Protein AF-A0A6I9Y3E6-F1 (afdb_monomer)

Sequence (117 aa):
MELLQGTRLKKAVPPSQAINLSKVGEYWWSAVLEGEEQIDIDKINKERSMATVDEEEHAVLDRLSFDYHQKLQGKPQSHEMKVHEMLKKGWDAEGSPFRGQKFDPSMFNISPGNMHF

Secondary structure (DSSP, 8-state):
----------PPPPPPP------SSS---S-SSTTSPP--TTTS-----GGG--HHHHHHHHHHHHHHHHHHTTPPPHHHHHHHHHHHHHHHSTT-TTTTSPP-GGG----TTS---

pLDDT: mean 81.83, std 13.94, range [37.69, 94.75]

Organism: NCBI:txid35019

Radius of gyration: 27.86 Å; Cα contacts (8 Å, |Δi|>4): 37; chains: 1; bounding box: 54×70×65 Å

Solvent-accessible surface area (backbone atoms only — not comparable to full-atom values): 8159 Å² total; per-residue (Å²): 133,90,82,88,80,79,80,80,80,76,80,83,79,78,88,83,86,86,85,89,84,82,76,95,64,98,71,87,69,56,42,97,58,90,90,59,77,63,65,57,73,87,75,54,82,85,80,74,62,78,89,76,58,51,81,74,54,46,60,54,51,53,49,52,53,49,31,52,55,24,52,77,70,75,42,77,33,69,66,49,50,52,52,46,52,52,52,48,54,55,37,64,32,91,91,35,96,49,46,91,57,85,85,61,67,87,83,58,88,80,64,90,86,80,71,87,131

InterPro domains:
  IPR008978 HSP20-like chaperone [G3DSA:2.60.40.790] (11-65)
  IPR008978 HSP20-like chaperone [SSF49764] (19-98)
  IPR037898 NudC family [PTHR12356] (19-90)

Foldseek 3Di:
DDDPPDDPDDPDDDDDDDDDDDDPDDDDDLDPDPPDHGDDPVPDDPDDDPVPQDPVNVVVVVQVVQQVVCVVVVHDGPVLVVVLVVVVCLQCDPPHPNNPPDDDSVVDDDDPPPDDD

Structure (mmCIF, N/CA/C/O backbone):
data_AF-A0A6I9Y3E6-F1
#
_entry.id   AF-A0A6I9Y3E6-F1
#
loop_
_atom_site.group_PDB
_atom_site.id
_atom_site.type_symbol
_atom_site.label_atom_id
_atom_site.label_alt_id
_atom_site.label_comp_id
_atom_site.label_asym_id
_atom_site.label_entity_id
_atom_site.label_seq_id
_atom_site.pdbx_PDB_ins_code
_atom_site.Cartn_x
_atom_site.Cartn_y
_atom_site.Cartn_z
_atom_site.occupancy
_atom_site.B_iso_or_equiv
_atom_site.auth_seq_id
_atom_site.auth_comp_id
_atom_site.auth_asym_id
_atom_site.auth_atom_id
_atom_site.pdbx_PDB_model_num
ATOM 1 N N . MET A 1 1 ? -16.623 50.880 32.080 1.00 37.69 1 MET A N 1
ATOM 2 C CA . MET A 1 1 ? -15.437 50.338 31.394 1.00 37.69 1 MET A CA 1
ATOM 3 C C . MET A 1 1 ? -15.322 48.876 31.774 1.00 37.69 1 MET A C 1
ATOM 5 O O . MET A 1 1 ? -15.335 48.573 32.959 1.00 37.69 1 MET A O 1
ATOM 9 N N . GLU A 1 2 ? -15.380 48.017 30.759 1.00 46.66 2 GLU A N 1
ATOM 10 C CA . GLU A 1 2 ? -15.340 46.552 30.814 1.00 46.66 2 GLU A CA 1
ATOM 11 C C . GLU A 1 2 ? -14.141 45.990 31.582 1.00 46.66 2 GLU A C 1
ATOM 13 O O . GLU A 1 2 ? -13.071 46.592 31.573 1.00 46.66 2 GLU A O 1
ATOM 18 N N . LEU A 1 3 ? -14.315 44.792 32.157 1.00 42.88 3 LEU A N 1
ATOM 19 C CA . LEU A 1 3 ? -13.554 43.588 31.778 1.00 42.88 3 LEU A CA 1
ATOM 20 C C . LEU A 1 3 ? -14.046 42.376 32.595 1.00 42.88 3 LEU A C 1
ATOM 22 O O . LEU A 1 3 ? -13.524 42.060 33.661 1.00 42.88 3 LEU A O 1
ATOM 26 N N . LEU A 1 4 ? -15.056 41.673 32.071 1.00 48.22 4 LEU A N 1
ATOM 27 C CA . LEU A 1 4 ? -15.368 40.297 32.473 1.00 48.22 4 LEU A CA 1
ATOM 28 C C . LEU A 1 4 ? -14.468 39.356 31.661 1.00 48.22 4 LEU A C 1
ATOM 30 O O . LEU A 1 4 ? -14.785 38.989 30.532 1.00 48.22 4 LEU A O 1
ATOM 34 N N . GLN A 1 5 ? -13.317 38.988 32.219 1.00 46.09 5 GLN A N 1
ATOM 35 C CA . GLN A 1 5 ? -12.453 37.952 31.650 1.00 46.09 5 GLN A CA 1
ATOM 36 C C . GLN A 1 5 ? -13.072 36.576 31.941 1.00 46.09 5 GLN A C 1
ATOM 38 O O . GLN A 1 5 ? -12.997 36.059 33.055 1.00 46.09 5 GLN A O 1
ATOM 43 N N . GLY A 1 6 ? -13.727 36.000 30.930 1.00 50.19 6 GLY A N 1
ATOM 44 C CA . GLY A 1 6 ? -14.338 34.675 30.986 1.00 50.19 6 GLY A CA 1
ATOM 45 C C . GLY A 1 6 ? -13.295 33.568 31.141 1.00 50.19 6 GLY A C 1
ATOM 46 O O . GLY A 1 6 ? -12.490 33.310 30.246 1.00 50.19 6 GLY A O 1
ATOM 47 N N . THR A 1 7 ? -13.328 32.873 32.274 1.00 51.50 7 THR A N 1
ATOM 48 C CA . THR A 1 7 ? -12.495 31.696 32.530 1.00 51.50 7 THR A CA 1
ATOM 49 C C . THR A 1 7 ? -13.080 30.498 31.778 1.00 51.50 7 THR A C 1
ATOM 51 O O . THR A 1 7 ? -14.121 29.954 32.144 1.00 51.50 7 THR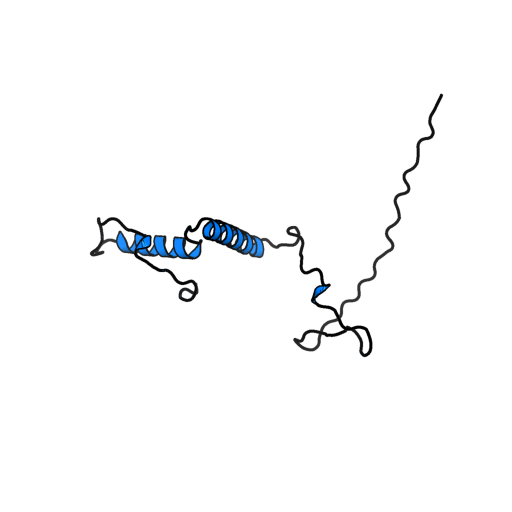 A O 1
ATOM 54 N N . ARG A 1 8 ? -12.430 30.078 30.688 1.00 55.88 8 ARG A N 1
ATOM 55 C CA . ARG A 1 8 ? -12.800 28.866 29.943 1.00 55.88 8 ARG A CA 1
ATOM 56 C C . ARG A 1 8 ? -12.525 27.637 30.818 1.00 55.88 8 ARG A C 1
ATOM 58 O O . ARG A 1 8 ? -11.374 27.239 30.982 1.00 55.88 8 ARG A O 1
ATOM 65 N N . LEU A 1 9 ? -13.578 27.037 31.372 1.00 58.53 9 LEU A N 1
ATOM 66 C CA . LEU A 1 9 ? -13.518 25.761 32.090 1.00 58.53 9 LEU A CA 1
ATOM 67 C C . LEU A 1 9 ? -12.935 24.677 31.166 1.00 58.53 9 LEU A C 1
ATOM 69 O O . LEU A 1 9 ? -13.556 24.295 30.172 1.00 58.53 9 LEU A O 1
ATOM 73 N N . LYS A 1 10 ? -11.736 24.172 31.481 1.00 61.53 10 LYS A N 1
ATOM 74 C CA . LYS A 1 10 ? -11.213 22.943 30.872 1.00 61.53 10 LYS A CA 1
ATOM 75 C C . LYS A 1 10 ? -11.999 21.782 31.482 1.00 61.53 10 LYS A C 1
ATOM 77 O O . LYS A 1 10 ? -11.850 21.512 32.669 1.00 61.53 10 LYS A O 1
ATOM 82 N N . LYS A 1 11 ? -12.877 21.135 30.707 1.00 64.75 11 LYS A N 1
ATOM 83 C CA . LYS A 1 11 ? -13.563 19.912 31.154 1.00 64.75 11 LYS A CA 1
ATOM 84 C C . LYS A 1 11 ? -12.495 18.877 31.520 1.00 64.75 11 LYS A C 1
ATOM 86 O O . LYS A 1 11 ? -11.675 18.530 30.674 1.00 64.75 11 LYS A O 1
ATOM 91 N N . ALA A 1 12 ? -12.483 18.432 32.774 1.00 68.69 12 ALA A N 1
ATOM 92 C CA . ALA A 1 12 ? -11.630 17.335 33.208 1.00 68.69 12 ALA A CA 1
ATOM 93 C C . ALA A 1 12 ? -12.056 16.060 32.466 1.00 68.69 12 ALA A C 1
ATOM 95 O O . ALA A 1 12 ? -13.239 15.720 32.453 1.00 68.69 12 ALA A O 1
ATOM 96 N N . VAL A 1 13 ? -11.106 15.387 31.818 1.00 70.62 13 VAL A N 1
ATOM 97 C CA . VAL A 1 13 ? -11.337 14.068 31.221 1.00 70.62 13 VAL A CA 1
ATOM 98 C C . VAL A 1 13 ? -11.233 13.047 32.358 1.00 70.62 13 VAL A C 1
ATOM 100 O O . VAL A 1 13 ? -10.212 13.045 33.050 1.00 70.62 13 VAL A O 1
ATOM 103 N N . PRO A 1 14 ? -12.270 12.232 32.621 1.00 80.38 14 PRO A N 1
ATOM 104 C CA . PRO A 1 14 ? -12.207 11.224 33.672 1.00 80.38 14 PRO A CA 1
ATOM 105 C C . PRO A 1 14 ? -11.134 10.170 33.349 1.00 80.38 14 PRO A C 1
ATOM 107 O O . PRO A 1 14 ? -10.864 9.917 32.173 1.00 80.38 14 PRO A O 1
ATOM 110 N N . PRO A 1 15 ? -10.521 9.543 34.368 1.00 79.50 15 PRO A N 1
ATOM 111 C CA . PRO A 1 15 ? -9.560 8.468 34.153 1.00 79.50 15 PRO A CA 1
ATOM 112 C C . PRO A 1 15 ? -10.242 7.294 33.437 1.00 79.50 15 PRO A C 1
ATOM 114 O O . PRO A 1 15 ? -11.260 6.785 33.904 1.00 79.50 15 PRO A O 1
ATOM 117 N N . SER A 1 16 ? -9.690 6.866 32.302 1.00 80.25 16 SER A N 1
ATOM 118 C CA . SER A 1 16 ? -10.135 5.664 31.600 1.00 80.25 16 SER A CA 1
ATOM 119 C C . SER A 1 16 ? -9.464 4.429 32.204 1.00 80.25 16 SER A C 1
ATOM 121 O O . SER A 1 16 ? -8.253 4.403 32.416 1.00 80.25 16 SER A O 1
ATOM 123 N N . GLN A 1 17 ? -10.254 3.396 32.496 1.00 81.62 17 GLN A N 1
ATOM 124 C CA . GLN A 1 17 ? -9.744 2.076 32.864 1.00 81.62 17 GLN A CA 1
ATOM 125 C C . GLN A 1 17 ? -9.754 1.182 31.627 1.00 81.62 17 GLN A C 1
ATOM 127 O O . GLN A 1 17 ? -10.744 1.137 30.899 1.00 81.62 17 GLN A O 1
ATOM 132 N N . ALA A 1 18 ? -8.647 0.481 31.391 1.00 86.88 18 ALA A N 1
ATOM 133 C CA . ALA A 1 18 ? -8.510 -0.485 30.312 1.00 86.88 18 ALA A CA 1
ATOM 134 C C . ALA A 1 18 ? -8.358 -1.887 30.908 1.00 86.88 18 ALA A C 1
ATOM 136 O O . ALA A 1 18 ? -7.591 -2.085 31.850 1.00 86.88 18 ALA A O 1
ATOM 137 N N . ILE A 1 19 ? -9.079 -2.854 30.345 1.00 89.94 19 ILE A N 1
ATOM 138 C CA . ILE A 1 19 ? -8.956 -4.276 30.674 1.00 89.94 19 ILE A CA 1
ATOM 139 C C . ILE A 1 19 ? -8.463 -4.977 29.410 1.00 89.94 19 ILE A C 1
ATOM 141 O O . ILE A 1 19 ? -9.011 -4.759 28.331 1.00 89.94 19 ILE A O 1
ATOM 145 N N . ASN A 1 20 ? -7.422 -5.798 29.538 1.00 90.88 20 ASN A N 1
ATOM 146 C CA . ASN A 1 20 ? -6.895 -6.601 28.440 1.00 90.88 20 ASN A CA 1
ATOM 147 C C . ASN A 1 20 ? -7.286 -8.068 28.654 1.00 90.88 20 ASN A C 1
ATOM 149 O O . ASN A 1 20 ? -7.033 -8.626 29.721 1.00 90.88 20 ASN A O 1
ATOM 153 N N . LEU A 1 21 ? -7.915 -8.669 27.646 1.00 89.50 21 LEU A N 1
ATOM 154 C CA . LEU A 1 21 ? -8.305 -10.075 27.630 1.00 89.50 21 LEU A CA 1
ATOM 155 C C . LEU A 1 21 ? -7.678 -10.734 26.403 1.00 89.50 21 LEU A C 1
ATOM 157 O O . LEU A 1 21 ? -7.733 -10.186 25.304 1.00 89.50 21 LEU A O 1
ATOM 161 N N . SER A 1 22 ? -7.098 -11.916 26.589 1.00 90.81 22 SER A N 1
ATOM 162 C CA . SER A 1 22 ? -6.524 -12.714 25.503 1.00 90.81 22 SER A CA 1
ATOM 163 C C . SER A 1 22 ? -7.460 -13.862 25.139 1.00 90.81 22 SER A C 1
ATOM 165 O O . SER A 1 22 ? -8.017 -14.520 26.019 1.00 90.81 22 SER A O 1
ATOM 167 N N . LYS A 1 23 ? -7.637 -14.110 23.839 1.00 91.75 23 LYS A N 1
ATOM 168 C CA . LYS A 1 23 ? -8.448 -15.229 23.346 1.00 91.75 23 LYS A CA 1
ATOM 169 C C . LYS A 1 23 ? -7.678 -16.541 23.477 1.00 91.75 23 LYS A C 1
ATOM 171 O O . LYS A 1 23 ? -6.472 -16.575 23.267 1.00 91.75 23 LYS A O 1
ATOM 176 N N . VAL A 1 24 ? -8.397 -17.626 23.760 1.00 94.44 24 VAL A N 1
ATOM 177 C CA . VAL A 1 24 ? -7.827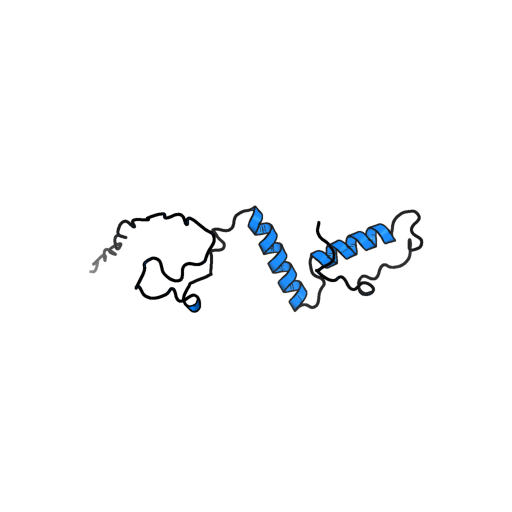 -18.986 23.804 1.00 94.44 24 VAL A CA 1
ATOM 178 C C . VAL A 1 24 ? -7.660 -19.582 22.396 1.00 94.44 24 VAL A C 1
ATOM 180 O O . VAL A 1 24 ? -6.898 -20.525 22.215 1.00 94.44 24 VAL A O 1
ATOM 183 N N . GLY A 1 25 ? -8.334 -19.028 21.382 1.00 90.56 25 GLY A N 1
ATOM 184 C CA . G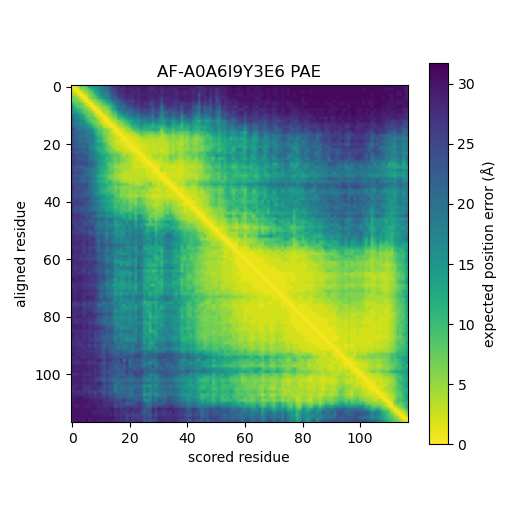LY A 1 25 ? -8.231 -19.485 19.997 1.00 90.56 25 GLY A CA 1
ATOM 185 C C . GLY A 1 25 ? -8.485 -18.383 18.969 1.00 90.56 25 GLY A C 1
ATOM 186 O O . GLY A 1 25 ? -8.927 -17.280 19.301 1.00 90.56 25 GLY A O 1
ATOM 187 N N . GLU A 1 26 ? -8.209 -18.705 17.706 1.00 89.50 26 GLU A N 1
ATOM 188 C CA . GLU A 1 26 ? -8.306 -17.783 16.572 1.00 89.50 26 GLU A CA 1
ATOM 189 C C . GLU A 1 26 ? -9.700 -17.816 15.943 1.00 89.50 26 GLU A C 1
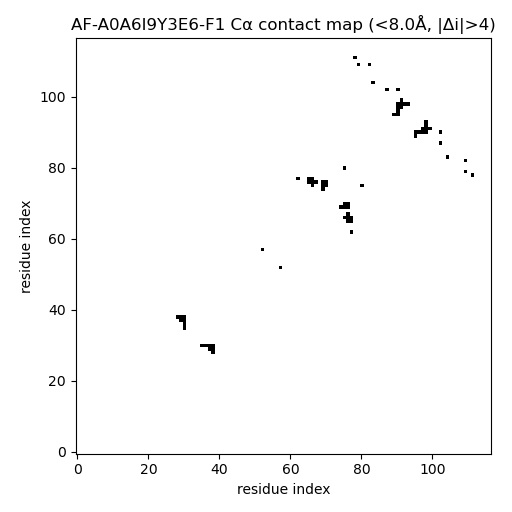ATOM 191 O O . GLU A 1 26 ? -9.972 -18.540 14.988 1.00 89.50 26 GLU A O 1
ATOM 196 N N . TYR A 1 27 ? -10.614 -17.030 16.503 1.00 87.88 27 TYR A N 1
ATOM 197 C CA . TYR A 1 27 ? -11.939 -16.836 15.923 1.00 87.88 27 TYR A CA 1
ATOM 198 C C . TYR A 1 27 ? -12.490 -15.446 16.227 1.00 87.88 27 TYR A C 1
ATOM 200 O O . TYR A 1 27 ? -12.135 -14.781 17.214 1.00 87.88 27 TYR A O 1
ATOM 208 N N . TRP A 1 28 ? -13.386 -14.997 15.351 1.00 85.81 28 TRP A N 1
ATOM 209 C CA . TRP A 1 28 ? -14.116 -13.756 15.554 1.00 85.81 28 TRP A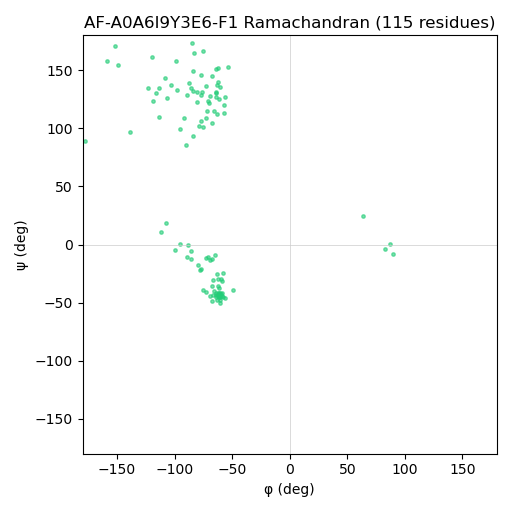 CA 1
ATOM 210 C C . TRP A 1 28 ? -15.162 -13.940 16.650 1.00 85.81 28 TRP A C 1
ATOM 212 O O . TRP A 1 28 ? -15.842 -14.960 16.706 1.00 85.81 28 TRP A O 1
ATOM 222 N N . TRP A 1 29 ? -15.263 -12.963 17.547 1.00 89.38 29 TRP A N 1
ATOM 223 C CA . TRP A 1 29 ? -16.299 -12.968 18.574 1.00 89.38 29 TRP A CA 1
ATOM 224 C C . TRP A 1 29 ? -17.528 -12.271 18.007 1.00 89.38 29 TRP A C 1
ATOM 226 O O . TRP A 1 29 ? -17.409 -11.171 17.473 1.00 89.38 29 TRP A O 1
ATOM 236 N N . SER A 1 30 ? -18.690 -12.912 18.107 1.00 88.06 30 SER A N 1
ATOM 237 C CA . SER A 1 30 ? -19.975 -12.283 17.791 1.00 88.06 30 SER A CA 1
ATOM 238 C C . SER A 1 30 ? -20.444 -11.358 18.912 1.00 88.06 30 SER A C 1
ATOM 240 O O . SER A 1 30 ? -21.264 -10.492 18.658 1.00 88.06 30 SER A O 1
ATOM 242 N N . ALA A 1 31 ? -19.941 -11.548 20.131 1.00 89.25 31 ALA A N 1
ATOM 243 C CA . ALA A 1 31 ? -20.193 -10.749 21.325 1.00 89.25 31 ALA A CA 1
ATOM 244 C C . ALA A 1 31 ? -19.043 -10.978 22.330 1.00 89.25 31 ALA A C 1
ATOM 246 O O . ALA A 1 31 ? -18.342 -11.989 22.241 1.00 89.25 31 ALA A O 1
ATOM 247 N N . VAL A 1 32 ? -18.819 -10.048 23.257 1.00 88.25 32 VAL A N 1
ATOM 248 C CA . VAL A 1 32 ? -17.879 -10.185 24.385 1.00 88.25 32 VAL A CA 1
ATOM 249 C C . VAL A 1 32 ? -18.431 -11.149 25.440 1.00 88.25 32 VAL A C 1
ATOM 251 O O . VAL A 1 32 ? -17.674 -11.961 25.973 1.00 88.25 32 VAL A O 1
ATOM 254 N N . LEU A 1 33 ? -19.733 -11.076 25.728 1.00 90.38 33 LEU A N 1
ATOM 255 C CA . LEU A 1 33 ? -20.447 -11.928 26.683 1.00 90.38 33 LEU A CA 1
ATOM 256 C C . LEU A 1 33 ? -21.570 -12.726 26.005 1.00 90.38 33 LEU A C 1
ATOM 258 O O . LEU A 1 33 ? -22.047 -12.399 24.922 1.00 90.38 33 LEU A O 1
ATOM 262 N N . GLU A 1 34 ? -22.024 -13.791 26.657 1.00 89.25 34 GLU A N 1
ATOM 263 C CA . GLU A 1 34 ? -23.183 -14.551 26.188 1.00 89.25 34 GLU A CA 1
ATOM 264 C C . GLU A 1 34 ? -24.486 -13.798 26.499 1.00 89.25 34 GLU A C 1
ATOM 266 O O . GLU A 1 34 ? -24.709 -13.354 27.625 1.00 89.25 34 GLU A O 1
ATOM 271 N N . GLY A 1 35 ? -25.369 -13.672 25.504 1.00 89.38 35 GLY A N 1
ATOM 272 C CA . GLY A 1 35 ? -26.693 -13.058 25.664 1.00 89.38 35 GLY A CA 1
ATOM 273 C C . GLY A 1 35 ? -26.752 -11.535 25.496 1.00 89.38 35 GLY A C 1
ATOM 274 O O . GLY A 1 35 ? -27.842 -10.975 25.596 1.00 89.38 35 GLY A O 1
ATOM 275 N N . GLU A 1 36 ? -25.631 -10.865 25.219 1.00 91.06 36 GLU A N 1
ATOM 276 C CA . GLU A 1 36 ? -25.629 -9.445 24.844 1.00 91.06 36 GLU A CA 1
ATOM 277 C C . GLU A 1 36 ? -25.878 -9.229 23.339 1.00 91.06 36 GLU A C 1
ATOM 279 O O . GLU A 1 36 ? -25.968 -10.175 22.551 1.00 91.06 36 GLU A O 1
ATOM 284 N N . GLU A 1 37 ? -26.027 -7.962 22.943 1.00 89.81 37 GLU A N 1
ATOM 285 C CA . GLU A 1 37 ? -26.187 -7.578 21.540 1.00 89.81 37 GLU A CA 1
ATOM 286 C C . GLU A 1 37 ? -24.962 -8.000 20.720 1.00 89.81 37 GLU A C 1
ATOM 288 O O . GLU A 1 37 ? -23.817 -7.807 21.132 1.00 89.81 37 GLU A O 1
ATOM 293 N N . GLN A 1 38 ? -25.205 -8.575 19.541 1.00 90.00 38 GLN A N 1
ATOM 294 C CA . GLN A 1 38 ? -24.112 -8.980 18.669 1.00 90.00 38 GLN A CA 1
ATOM 295 C C . GLN A 1 38 ? -23.362 -7.767 18.121 1.00 90.00 38 GLN A C 1
ATOM 297 O O . GLN A 1 38 ? -23.940 -6.731 17.794 1.00 90.00 38 GLN A O 1
ATOM 302 N N . ILE A 1 39 ? -22.056 -7.939 17.968 1.00 88.62 39 ILE A N 1
ATOM 303 C CA . ILE A 1 39 ? -21.163 -6.970 17.359 1.00 88.62 39 ILE A CA 1
ATOM 304 C C . ILE A 1 39 ? -21.573 -6.784 15.897 1.00 88.62 39 ILE A C 1
ATOM 306 O O . ILE A 1 39 ? -21.399 -7.669 15.058 1.00 88.62 39 ILE A O 1
ATOM 310 N N . ASP A 1 40 ? -22.082 -5.596 15.594 1.00 87.19 40 ASP A N 1
ATOM 311 C CA . ASP A 1 40 ? -22.385 -5.174 14.235 1.00 87.19 40 ASP A CA 1
ATOM 312 C C . ASP A 1 40 ? -21.093 -4.750 13.523 1.00 87.19 40 ASP A C 1
ATOM 314 O O . ASP A 1 40 ? -20.560 -3.658 13.741 1.00 87.19 40 ASP A O 1
ATOM 318 N N . ILE A 1 41 ? -20.578 -5.639 12.673 1.00 83.06 41 ILE A N 1
ATOM 319 C CA . ILE A 1 41 ? -19.312 -5.459 11.949 1.00 83.06 41 ILE A CA 1
ATOM 320 C C . ILE A 1 41 ? -19.369 -4.256 10.992 1.00 83.06 41 ILE A C 1
ATOM 322 O O . ILE A 1 41 ? -18.325 -3.661 10.698 1.00 83.06 41 ILE A O 1
ATOM 326 N N . ASP A 1 42 ? -20.561 -3.873 10.532 1.00 83.62 42 ASP A N 1
ATOM 327 C CA . ASP A 1 42 ? -20.748 -2.749 9.613 1.00 83.62 42 ASP A CA 1
ATOM 328 C C . ASP A 1 42 ? -20.667 -1.399 10.336 1.00 83.62 42 ASP A C 1
ATOM 330 O O . ASP A 1 42 ? -20.328 -0.387 9.723 1.00 83.62 42 ASP A O 1
ATOM 334 N N . LYS A 1 43 ? -20.900 -1.381 11.656 1.00 84.31 43 LYS A N 1
ATOM 335 C CA . LYS A 1 43 ? -20.762 -0.183 12.502 1.00 84.31 43 LYS A CA 1
ATOM 336 C C . LYS A 1 43 ? -19.360 0.006 13.086 1.00 84.31 43 LYS A C 1
ATOM 338 O O . LYS A 1 43 ? -19.079 1.063 13.652 1.00 84.31 43 LYS A O 1
ATOM 343 N N . ILE A 1 44 ? -18.477 -0.988 12.977 1.00 83.12 44 ILE A N 1
ATOM 344 C CA . ILE A 1 44 ? -17.098 -0.880 13.474 1.00 83.12 44 ILE A CA 1
ATOM 345 C C . ILE A 1 44 ? -16.318 0.111 12.607 1.00 83.12 44 ILE A C 1
ATOM 347 O O . ILE A 1 44 ? -16.223 -0.058 11.391 1.00 83.12 44 ILE A O 1
ATOM 351 N N . ASN A 1 45 ? -15.679 1.100 13.240 1.00 79.69 45 ASN A N 1
ATOM 352 C CA . ASN A 1 45 ? -14.701 1.936 12.555 1.00 79.69 45 ASN A CA 1
ATOM 353 C C . ASN A 1 45 ? -13.422 1.125 12.288 1.00 79.69 45 ASN A C 1
ATOM 355 O O . ASN A 1 45 ? -12.738 0.706 13.221 1.00 79.69 45 ASN A O 1
ATOM 359 N N . LYS A 1 46 ? -13.120 0.900 11.008 1.00 79.62 46 LYS A N 1
ATOM 360 C CA . LYS A 1 46 ? -11.944 0.147 10.542 1.00 79.62 46 LYS A CA 1
ATOM 361 C C . LYS A 1 46 ? -10.763 1.061 10.202 1.00 79.62 46 LYS A C 1
ATOM 363 O O . LYS A 1 46 ? -9.719 0.581 9.770 1.00 79.62 46 LYS A O 1
ATOM 368 N N . GLU A 1 47 ? -10.923 2.370 10.365 1.00 82.19 47 GLU A N 1
ATOM 369 C CA . GLU A 1 47 ? -9.875 3.344 10.102 1.00 82.19 47 GLU A CA 1
ATOM 370 C C . GLU A 1 47 ? -8.858 3.342 11.246 1.00 82.19 47 GLU A C 1
ATOM 372 O O . GLU A 1 47 ? -9.204 3.478 12.421 1.00 82.19 47 GLU A O 1
ATOM 377 N N . ARG A 1 48 ? -7.577 3.221 10.892 1.00 76.75 48 ARG A N 1
ATOM 378 C CA . ARG A 1 48 ? -6.456 3.490 11.798 1.00 76.75 48 ARG A CA 1
ATOM 379 C C . ARG A 1 48 ? -5.777 4.784 11.377 1.00 76.75 48 ARG A C 1
ATOM 381 O O . ARG A 1 48 ? -5.671 5.078 10.188 1.00 76.75 48 ARG A O 1
ATOM 388 N N . SER A 1 49 ? -5.323 5.561 12.356 1.00 78.50 49 SER A N 1
ATOM 389 C CA . SER A 1 49 ? -4.600 6.802 12.081 1.00 78.50 49 SER A CA 1
ATOM 390 C C . SER A 1 49 ? -3.295 6.506 11.344 1.00 78.50 49 SER A C 1
ATOM 392 O O . SER A 1 49 ? -2.545 5.613 11.736 1.00 78.50 49 SER A O 1
ATOM 394 N N . MET A 1 50 ? -2.978 7.314 10.331 1.00 77.00 50 MET A N 1
ATOM 395 C CA . MET A 1 50 ? -1.676 7.267 9.654 1.00 77.00 50 MET A CA 1
ATOM 396 C C . MET A 1 50 ? -0.506 7.497 10.622 1.00 77.00 50 MET A C 1
ATOM 398 O O . MET A 1 50 ? 0.590 7.017 10.376 1.00 77.00 50 MET A O 1
ATOM 402 N N . ALA A 1 51 ? -0.740 8.183 11.747 1.00 78.00 51 ALA A N 1
ATOM 403 C CA . ALA A 1 51 ? 0.283 8.445 12.761 1.00 78.00 51 ALA A CA 1
ATOM 404 C C . ALA A 1 51 ? 0.680 7.208 13.590 1.00 78.00 51 ALA A C 1
ATOM 406 O O . ALA A 1 51 ? 1.638 7.276 14.351 1.00 78.00 51 ALA A O 1
ATOM 407 N N . THR A 1 52 ? -0.072 6.106 13.494 1.00 77.94 52 THR A N 1
ATOM 408 C CA . THR A 1 52 ? 0.213 4.844 14.200 1.00 77.94 52 THR A CA 1
ATOM 409 C C . THR A 1 52 ? 0.716 3.759 13.248 1.00 77.94 52 THR A C 1
ATOM 411 O O . THR A 1 52 ? 0.563 2.574 13.542 1.00 77.94 52 THR A O 1
ATOM 414 N N . VAL A 1 53 ? 1.182 4.148 12.063 1.00 80.38 53 VAL A N 1
ATOM 415 C CA . VAL A 1 53 ? 1.842 3.260 11.103 1.00 80.38 53 VAL A CA 1
ATOM 416 C C . VAL A 1 53 ? 3.317 3.199 11.481 1.00 80.38 53 VAL A C 1
ATOM 418 O O . VAL A 1 53 ? 3.901 4.223 11.837 1.00 80.38 53 VAL A O 1
ATOM 421 N N . ASP A 1 54 ? 3.889 2.000 11.497 1.00 84.50 54 ASP A N 1
ATOM 422 C CA . ASP A 1 54 ? 5.316 1.825 11.760 1.00 8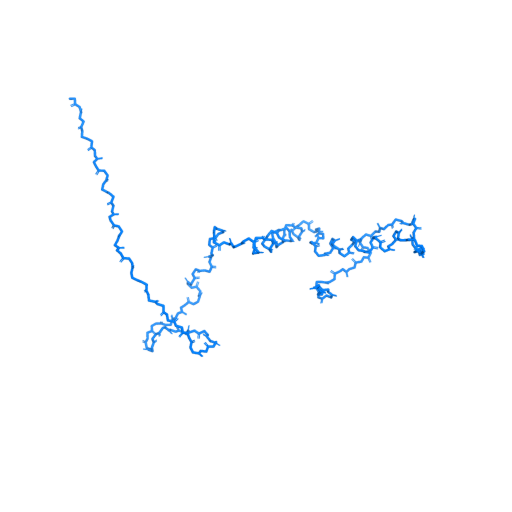4.50 54 ASP A CA 1
ATOM 423 C C . ASP A 1 54 ? 6.169 2.035 10.489 1.00 84.50 54 ASP A C 1
ATOM 425 O O . ASP A 1 54 ? 5.664 2.085 9.366 1.00 84.50 54 ASP A O 1
ATOM 429 N N . GLU A 1 55 ? 7.483 2.205 10.660 1.00 79.56 55 GLU A N 1
ATOM 430 C CA . GLU A 1 55 ? 8.420 2.483 9.555 1.00 79.56 55 GLU A CA 1
ATOM 431 C C . GLU A 1 55 ? 8.425 1.379 8.480 1.00 79.56 55 GLU A C 1
ATOM 433 O O . GLU A 1 55 ? 8.610 1.659 7.296 1.00 79.56 55 GLU A O 1
ATOM 438 N N . GLU A 1 56 ? 8.188 0.123 8.864 1.00 77.81 56 GLU A N 1
ATOM 439 C CA . GLU A 1 56 ? 8.160 -1.004 7.926 1.00 77.81 56 GLU A CA 1
ATOM 440 C C . GLU A 1 56 ? 6.862 -1.016 7.098 1.00 77.81 56 GLU A C 1
ATOM 442 O O . GLU A 1 56 ? 6.890 -1.241 5.882 1.00 77.81 56 GLU A O 1
ATOM 447 N N . GLU A 1 57 ? 5.725 -0.697 7.720 1.00 82.00 57 GLU A N 1
ATOM 448 C CA . GLU A 1 57 ? 4.420 -0.549 7.077 1.00 82.00 57 GLU A CA 1
ATOM 449 C C . GLU A 1 57 ? 4.385 0.654 6.113 1.00 82.00 57 GLU A C 1
ATOM 451 O O . GLU A 1 57 ? 3.694 0.598 5.088 1.00 82.00 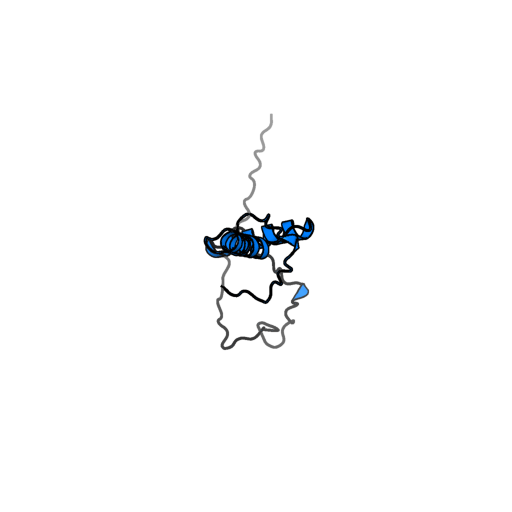57 GLU A O 1
ATOM 456 N N . HIS A 1 58 ? 5.152 1.720 6.378 1.00 84.94 58 HIS A N 1
ATOM 457 C CA . HIS A 1 58 ? 5.211 2.908 5.518 1.00 84.94 58 HIS A CA 1
ATOM 458 C C . HIS A 1 58 ? 5.645 2.585 4.083 1.00 84.94 58 HIS A C 1
ATOM 460 O O . HIS A 1 58 ? 4.986 3.010 3.132 1.00 84.94 58 HIS A O 1
ATOM 466 N N . ALA A 1 59 ? 6.681 1.761 3.907 1.00 85.81 59 ALA A N 1
ATOM 467 C CA . ALA A 1 59 ? 7.156 1.373 2.578 1.00 85.81 59 ALA A CA 1
ATOM 468 C C . ALA A 1 59 ? 6.090 0.603 1.776 1.00 85.81 59 ALA A C 1
ATOM 470 O O . ALA A 1 59 ? 5.975 0.752 0.554 1.00 85.81 59 ALA A O 1
ATOM 471 N N . VAL A 1 60 ? 5.286 -0.215 2.462 1.00 85.81 60 VAL A N 1
ATOM 472 C CA . VAL A 1 60 ? 4.181 -0.959 1.846 1.00 85.81 60 VAL A CA 1
ATOM 473 C C . VAL A 1 60 ? 3.064 -0.004 1.427 1.00 85.81 60 VAL A C 1
ATOM 475 O O . VAL A 1 60 ? 2.563 -0.110 0.306 1.00 85.81 60 VAL A O 1
ATOM 478 N N . LEU A 1 61 ? 2.696 0.953 2.282 1.00 87.44 61 LEU A N 1
ATOM 479 C CA . LEU A 1 61 ? 1.660 1.943 1.977 1.00 87.44 61 LEU A CA 1
ATOM 480 C C . LEU A 1 61 ? 2.060 2.887 0.842 1.00 87.44 61 LEU A C 1
ATOM 482 O O . LEU A 1 61 ? 1.232 3.163 -0.030 1.00 87.44 61 LEU A O 1
ATOM 486 N N . ASP A 1 62 ? 3.314 3.331 0.802 1.00 90.06 62 ASP A N 1
ATOM 487 C CA . ASP A 1 62 ? 3.843 4.153 -0.289 1.00 90.06 62 ASP A CA 1
ATOM 488 C C . ASP A 1 62 ? 3.766 3.408 -1.620 1.00 90.06 62 ASP A C 1
ATOM 490 O O . ASP A 1 62 ? 3.284 3.945 -2.624 1.00 90.06 62 ASP A O 1
ATOM 494 N N . ARG A 1 63 ? 4.165 2.131 -1.617 1.00 90.06 63 ARG A N 1
ATOM 495 C CA . ARG A 1 63 ? 4.051 1.265 -2.791 1.00 90.06 63 ARG A CA 1
ATOM 496 C C . ARG A 1 63 ? 2.598 1.103 -3.235 1.00 90.06 63 ARG A C 1
ATOM 498 O O . ARG A 1 63 ? 2.315 1.265 -4.419 1.00 90.06 63 ARG A O 1
ATOM 505 N N . LEU A 1 64 ? 1.681 0.810 -2.313 1.00 90.19 64 LEU A N 1
ATOM 506 C CA . LEU A 1 64 ? 0.256 0.652 -2.625 1.00 90.19 64 LEU A CA 1
ATOM 507 C C . LEU A 1 64 ? -0.351 1.943 -3.185 1.00 90.19 64 LEU A C 1
ATOM 509 O O . LEU A 1 64 ? -1.099 1.903 -4.162 1.00 90.19 64 LEU A O 1
ATOM 513 N N . SER A 1 65 ? 0.008 3.088 -2.606 1.00 91.38 65 SER A N 1
ATOM 514 C CA . SER A 1 65 ? -0.445 4.408 -3.053 1.00 91.38 65 SER A CA 1
ATOM 515 C C . SER A 1 65 ? 0.069 4.727 -4.458 1.00 91.38 65 SER A C 1
ATOM 517 O O . SER A 1 65 ? -0.691 5.173 -5.322 1.00 91.38 65 SER A O 1
ATOM 519 N N . PHE A 1 66 ? 1.344 4.436 -4.722 1.00 93.44 66 PHE A N 1
ATOM 520 C CA . PHE A 1 66 ? 1.937 4.565 -6.049 1.00 93.44 66 PHE A CA 1
ATOM 521 C C . PHE A 1 66 ? 1.236 3.663 -7.073 1.00 93.44 66 PHE A C 1
ATOM 523 O O . PHE A 1 66 ? 0.811 4.144 -8.125 1.00 93.44 66 PHE A O 1
ATOM 530 N N . ASP A 1 67 ? 1.059 2.381 -6.753 1.00 92.62 67 ASP A N 1
ATOM 531 C CA . ASP A 1 67 ? 0.432 1.387 -7.629 1.00 92.62 67 ASP A CA 1
ATOM 532 C C . ASP A 1 67 ? -1.021 1.742 -7.956 1.00 92.62 67 ASP A C 1
ATOM 534 O O . ASP A 1 67 ? -1.474 1.547 -9.090 1.00 92.62 67 ASP A O 1
ATOM 538 N N . TYR A 1 68 ? -1.747 2.296 -6.983 1.00 91.81 68 TYR A N 1
ATOM 539 C CA . TYR A 1 68 ? -3.097 2.810 -7.174 1.00 91.81 68 TYR A CA 1
ATOM 540 C C . TYR A 1 68 ? -3.118 3.986 -8.160 1.00 91.81 68 TYR A C 1
ATOM 542 O O . TYR A 1 68 ? -3.898 3.980 -9.116 1.00 91.81 68 TYR A O 1
ATOM 550 N N . HIS A 1 69 ? -2.217 4.960 -7.996 1.00 94.75 69 HIS A N 1
ATOM 551 C CA . HIS A 1 69 ? -2.106 6.098 -8.912 1.00 94.75 69 HIS A CA 1
ATOM 552 C C . HIS A 1 69 ? -1.689 5.684 -10.331 1.00 94.75 69 HIS A C 1
ATOM 554 O O . HIS A 1 69 ? -2.268 6.186 -11.295 1.00 94.75 69 HIS A O 1
ATOM 560 N N . GLN A 1 70 ? -0.732 4.759 -10.483 1.00 93.94 70 GLN A N 1
ATOM 561 C CA . GLN A 1 70 ? -0.334 4.243 -11.801 1.00 93.94 70 GLN A CA 1
ATOM 562 C C . GLN A 1 70 ? -1.512 3.557 -12.499 1.00 93.94 70 GLN A C 1
ATOM 564 O O . GLN A 1 70 ? -1.800 3.862 -13.657 1.00 93.94 70 GLN A O 1
ATOM 569 N N . LYS A 1 71 ? -2.255 2.712 -11.769 1.00 90.12 71 LYS A N 1
ATOM 570 C CA . LYS A 1 71 ? -3.426 2.003 -12.298 1.00 90.12 71 LYS A CA 1
ATOM 571 C C . LYS A 1 71 ? -4.501 2.960 -12.808 1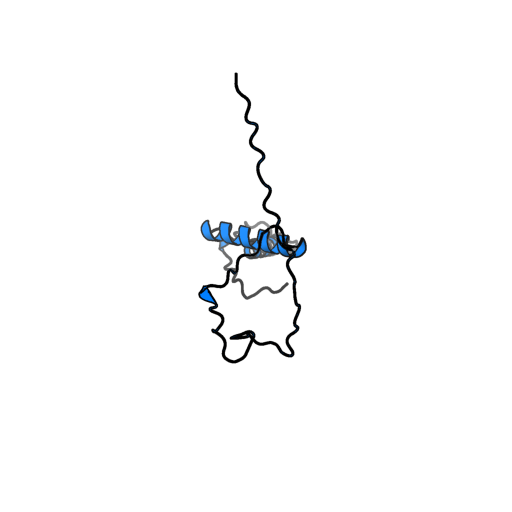.00 90.12 71 LYS A C 1
ATOM 573 O O . LYS A 1 71 ? -5.021 2.751 -13.901 1.00 90.12 71 LYS A O 1
ATOM 578 N N . LEU A 1 72 ? -4.809 4.023 -12.061 1.00 91.88 72 LEU A N 1
ATOM 579 C CA . LEU A 1 72 ? -5.763 5.050 -12.504 1.00 91.88 72 LEU A CA 1
ATOM 580 C C . LEU A 1 72 ? -5.306 5.773 -13.779 1.00 91.88 72 LEU A C 1
ATOM 582 O O . LEU A 1 72 ? -6.137 6.205 -14.572 1.00 91.88 72 LEU A O 1
ATOM 586 N N . GLN A 1 73 ? -3.995 5.895 -13.984 1.00 94.00 73 GLN A N 1
ATOM 587 C CA . GLN A 1 73 ? -3.401 6.515 -15.170 1.00 94.00 73 GLN A CA 1
ATOM 588 C C . GLN A 1 73 ? -3.181 5.533 -16.331 1.00 94.00 73 GLN A C 1
ATOM 590 O O . GLN A 1 73 ? -2.669 5.948 -17.370 1.00 94.00 73 GLN A O 1
ATOM 595 N N . GLY A 1 74 ? -3.521 4.248 -16.171 1.00 88.31 74 GLY A N 1
ATOM 596 C CA . GLY A 1 74 ? -3.219 3.208 -17.159 1.00 88.31 74 GLY A CA 1
ATOM 597 C C . GLY A 1 74 ? -1.718 2.975 -17.365 1.00 88.31 74 GLY A C 1
ATOM 598 O O . GLY A 1 74 ? -1.302 2.548 -18.438 1.00 88.31 74 GLY A O 1
ATOM 599 N N . LYS A 1 75 ? -0.899 3.308 -16.364 1.00 90.38 75 LYS A N 1
ATOM 600 C CA . LYS A 1 75 ? 0.554 3.124 -16.370 1.00 90.38 75 LYS A CA 1
ATOM 601 C C . LYS A 1 75 ? 0.946 1.846 -15.617 1.00 90.38 75 LYS A C 1
ATOM 603 O O . LYS A 1 75 ? 0.179 1.402 -14.759 1.00 90.38 75 LYS A O 1
ATOM 608 N N . PRO A 1 76 ? 2.133 1.280 -15.900 1.00 89.50 76 PRO A N 1
ATOM 609 C CA . PRO A 1 76 ? 2.614 0.090 -15.208 1.00 89.50 76 PRO A CA 1
ATOM 610 C C . PRO A 1 76 ? 2.805 0.336 -13.706 1.00 89.50 76 PRO A C 1
ATOM 612 O O . PRO A 1 76 ? 3.304 1.383 -13.289 1.00 89.50 76 PRO A O 1
ATOM 615 N N . GLN A 1 77 ? 2.438 -0.654 -12.897 1.00 92.38 77 GLN A N 1
ATOM 616 C CA . GLN A 1 77 ? 2.635 -0.654 -11.449 1.00 92.38 77 GLN A CA 1
ATOM 617 C C . GLN A 1 77 ? 4.102 -0.932 -11.078 1.00 92.38 77 GLN A C 1
ATOM 619 O O . GLN A 1 77 ? 4.897 -1.408 -11.892 1.00 92.38 77 GLN A O 1
ATOM 624 N N . SER A 1 78 ? 4.470 -0.682 -9.819 1.00 91.44 78 SER A N 1
ATOM 625 C CA . SER A 1 78 ? 5.827 -0.856 -9.277 1.00 91.44 78 SER A CA 1
ATOM 626 C C . SER A 1 78 ? 6.444 -2.222 -9.598 1.00 91.44 78 SER A C 1
ATOM 628 O O . SER A 1 78 ? 7.629 -2.318 -9.925 1.00 91.44 78 SER A O 1
ATOM 630 N N . HIS A 1 79 ? 5.638 -3.285 -9.548 1.00 88.38 79 HIS A N 1
ATOM 631 C CA . HIS A 1 79 ? 6.087 -4.630 -9.884 1.00 88.38 79 HIS A CA 1
ATOM 632 C C . HIS A 1 79 ? 6.419 -4.776 -11.374 1.00 88.38 79 HIS A C 1
ATOM 634 O O . HIS A 1 79 ? 7.502 -5.250 -11.714 1.00 88.38 79 HIS A O 1
ATOM 640 N N . GLU A 1 80 ? 5.527 -4.324 -12.255 1.00 90.25 80 GLU A N 1
ATOM 641 C CA . GLU A 1 80 ? 5.718 -4.387 -13.706 1.00 90.25 80 GLU A CA 1
ATOM 642 C C . GLU A 1 80 ? 6.956 -3.590 -14.124 1.00 90.25 80 GLU A C 1
ATOM 644 O O . GLU A 1 80 ? 7.788 -4.083 -14.884 1.00 90.25 80 GLU A O 1
ATOM 649 N N . MET A 1 81 ? 7.150 -2.404 -13.536 1.00 90.44 81 MET A N 1
ATOM 650 C CA . MET A 1 81 ? 8.353 -1.592 -13.735 1.00 90.44 81 MET A CA 1
ATOM 651 C C . MET A 1 81 ? 9.630 -2.360 -13.373 1.00 90.44 81 MET A C 1
ATOM 653 O O . MET A 1 81 ? 10.589 -2.361 -14.145 1.00 90.44 81 MET A O 1
ATOM 657 N N . LYS A 1 82 ? 9.645 -3.057 -12.229 1.00 90.25 82 LYS A N 1
ATOM 658 C CA . LYS A 1 82 ? 10.801 -3.860 -11.802 1.00 90.25 82 LYS A CA 1
ATOM 659 C C . LYS A 1 82 ? 11.092 -4.996 -12.785 1.00 90.25 82 LYS A C 1
ATOM 661 O O . LYS A 1 82 ? 12.254 -5.244 -13.105 1.00 90.25 82 LYS A O 1
ATOM 666 N N . VAL A 1 83 ? 10.056 -5.666 -13.284 1.00 90.31 83 VAL A N 1
ATOM 667 C CA . VAL A 1 83 ? 10.206 -6.735 -14.280 1.00 90.31 83 VAL A CA 1
ATOM 668 C C . VAL A 1 83 ? 10.717 -6.182 -15.607 1.00 90.31 83 VAL A C 1
ATOM 670 O O . VAL A 1 83 ? 11.649 -6.749 -16.174 1.00 90.31 83 VAL A O 1
ATOM 673 N N . HIS A 1 84 ? 10.189 -5.051 -16.077 1.00 90.88 84 HIS A N 1
ATOM 674 C CA . HIS A 1 84 ? 10.691 -4.384 -17.278 1.00 90.88 84 HIS A CA 1
ATOM 675 C C . HIS A 1 84 ? 12.167 -3.994 -17.151 1.00 90.88 84 HIS A C 1
ATOM 677 O O . HIS A 1 84 ? 12.928 -4.211 -18.090 1.00 90.88 84 HIS A O 1
ATOM 683 N N . GLU A 1 85 ? 12.597 -3.489 -15.993 1.00 91.94 85 GLU A N 1
ATOM 684 C CA . GLU A 1 85 ? 14.007 -3.187 -15.722 1.00 91.94 85 GLU A CA 1
ATOM 685 C C . GLU A 1 85 ? 14.889 -4.442 -15.776 1.00 91.94 85 GLU A C 1
ATOM 687 O O . GLU A 1 85 ? 15.969 -4.423 -16.370 1.00 91.94 85 GLU A O 1
ATOM 692 N N . MET A 1 86 ? 14.436 -5.559 -15.198 1.00 91.00 86 MET A N 1
ATOM 693 C CA . MET A 1 86 ? 15.162 -6.832 -15.266 1.00 91.00 86 MET A CA 1
ATOM 694 C C . MET A 1 86 ? 15.263 -7.360 -16.701 1.00 91.00 86 MET A C 1
ATOM 696 O O . MET A 1 86 ? 16.345 -7.762 -17.130 1.00 91.00 86 MET A O 1
ATOM 700 N N . LEU A 1 87 ? 14.161 -7.319 -17.453 1.00 91.12 87 LEU A N 1
ATOM 701 C CA . LEU A 1 87 ? 14.129 -7.734 -18.855 1.00 91.12 87 LEU A CA 1
ATOM 702 C C . LEU A 1 87 ? 15.047 -6.866 -19.708 1.00 91.12 87 LEU A C 1
ATOM 704 O O . LEU A 1 87 ? 15.831 -7.401 -20.484 1.00 91.12 87 LEU A O 1
ATOM 708 N N . LYS A 1 88 ? 15.015 -5.545 -19.518 1.00 91.88 88 LYS A N 1
ATOM 709 C CA . LYS A 1 88 ? 15.889 -4.604 -20.218 1.00 91.88 88 LYS A CA 1
ATOM 710 C C . LYS A 1 88 ? 17.366 -4.867 -19.921 1.00 91.88 88 LYS A C 1
ATOM 712 O O . LYS A 1 88 ? 18.174 -4.919 -20.841 1.00 91.88 88 LYS A O 1
ATOM 717 N N . LYS A 1 89 ? 17.727 -5.113 -18.657 1.00 92.06 89 LYS A N 1
ATOM 718 C CA . LYS A 1 89 ? 19.105 -5.489 -18.294 1.00 92.06 89 LYS A CA 1
ATOM 719 C C . LYS A 1 89 ? 19.555 -6.775 -18.990 1.00 92.06 89 LYS A C 1
ATOM 721 O O . LYS A 1 89 ? 20.679 -6.828 -19.473 1.00 92.06 89 LYS A O 1
ATOM 726 N N . GLY A 1 90 ? 18.691 -7.790 -19.057 1.00 91.50 90 GLY A N 1
ATOM 727 C CA . GLY A 1 90 ? 18.974 -9.026 -19.795 1.00 91.50 90 GLY A CA 1
ATOM 728 C C . GLY A 1 90 ? 19.050 -8.816 -21.311 1.00 91.50 90 GLY A C 1
ATOM 729 O O . GLY A 1 90 ? 19.889 -9.415 -21.978 1.00 91.50 90 GLY A O 1
ATOM 730 N N . TRP A 1 91 ? 18.218 -7.924 -21.847 1.00 93.19 91 TRP A N 1
ATOM 731 C CA . TRP A 1 91 ? 18.190 -7.546 -23.258 1.00 93.19 91 TRP A CA 1
ATOM 732 C C . TRP A 1 91 ? 19.514 -6.918 -23.707 1.00 93.19 91 TRP A C 1
ATOM 734 O O . TRP A 1 91 ? 20.053 -7.303 -24.746 1.00 93.19 91 TRP A O 1
ATOM 744 N N . ASP A 1 92 ? 20.061 -6.016 -22.889 1.00 91.75 92 ASP A N 1
ATOM 745 C CA . ASP A 1 92 ? 21.289 -5.262 -23.167 1.00 91.75 92 ASP A CA 1
ATOM 746 C C . ASP A 1 92 ? 22.583 -6.002 -22.765 1.00 91.75 92 ASP A C 1
ATOM 748 O O . ASP A 1 92 ? 23.686 -5.518 -23.043 1.00 91.75 92 ASP A O 1
ATOM 752 N N . ALA A 1 93 ? 22.471 -7.171 -22.125 1.00 92.56 93 ALA A N 1
ATOM 753 C CA . ALA A 1 93 ? 23.609 -7.947 -21.642 1.00 92.56 93 ALA A CA 1
ATOM 754 C C . ALA A 1 93 ? 24.542 -8.419 -22.775 1.00 92.56 93 ALA A C 1
ATOM 756 O O . ALA A 1 93 ? 24.139 -8.651 -23.919 1.00 92.56 93 ALA A O 1
ATOM 757 N N . GLU A 1 94 ? 25.824 -8.593 -22.455 1.00 88.31 94 GLU A N 1
ATOM 758 C CA . GLU A 1 94 ? 26.812 -9.124 -23.392 1.00 88.31 94 GLU A CA 1
ATOM 759 C C . GLU A 1 94 ? 26.478 -10.573 -23.788 1.00 88.31 94 GLU A C 1
ATOM 761 O O . GLU A 1 94 ? 26.170 -11.403 -22.939 1.00 88.31 94 GLU A O 1
ATOM 766 N N . GLY A 1 95 ? 26.494 -10.871 -25.092 1.00 88.62 95 GLY A N 1
ATOM 767 C CA . GLY A 1 95 ? 26.062 -12.167 -25.629 1.00 88.62 95 GLY A CA 1
ATOM 768 C C . GLY A 1 95 ? 24.547 -12.312 -25.833 1.00 88.62 95 GLY A C 1
ATOM 769 O O . GLY A 1 95 ? 24.115 -13.319 -26.390 1.00 88.62 95 GLY A O 1
ATOM 770 N N . SER A 1 96 ? 23.738 -11.314 -25.451 1.00 90.00 96 SER A N 1
ATOM 771 C CA . SER A 1 96 ? 22.307 -11.301 -25.769 1.00 90.00 96 SER A CA 1
ATOM 772 C C . SER A 1 96 ? 22.093 -11.210 -27.288 1.00 90.00 96 SER A C 1
ATOM 774 O O . SER A 1 96 ? 22.650 -10.308 -27.926 1.00 90.00 96 SER A O 1
ATOM 776 N N . PRO A 1 97 ? 21.245 -12.070 -27.885 1.00 89.44 97 PRO A N 1
ATOM 777 C CA . PRO A 1 97 ? 20.901 -11.986 -29.307 1.00 89.44 97 PRO A CA 1
ATOM 778 C C . PRO A 1 97 ? 20.089 -10.722 -29.639 1.00 89.44 97 PRO A C 1
ATOM 780 O O . PRO A 1 97 ? 19.926 -10.377 -30.809 1.00 89.44 97 PRO A O 1
ATOM 783 N N . PHE A 1 98 ? 19.585 -10.028 -28.615 1.00 89.25 98 PHE A N 1
ATOM 784 C CA . PHE A 1 98 ? 18.779 -8.819 -28.742 1.00 89.25 98 PHE A CA 1
ATOM 785 C C . PHE A 1 98 ? 19.572 -7.527 -28.506 1.00 89.25 98 PHE A C 1
ATOM 787 O O . PHE A 1 98 ? 19.039 -6.433 -28.703 1.00 89.25 98 PHE A O 1
ATOM 794 N N . ARG A 1 99 ? 20.850 -7.627 -28.117 1.00 88.19 99 ARG A N 1
ATOM 795 C CA . ARG A 1 99 ? 21.696 -6.468 -27.815 1.00 88.19 99 ARG A CA 1
ATOM 796 C C . ARG A 1 99 ? 21.746 -5.503 -29.005 1.00 88.19 99 ARG A C 1
ATOM 798 O O . ARG A 1 99 ? 22.067 -5.896 -30.123 1.00 88.19 99 ARG A O 1
ATOM 805 N N . GLY A 1 100 ? 21.449 -4.228 -28.750 1.00 84.31 100 GLY A N 1
ATOM 806 C CA . GLY A 1 100 ? 21.402 -3.170 -29.769 1.00 84.31 100 GLY A CA 1
ATOM 807 C C . GLY A 1 100 ? 20.033 -2.975 -30.433 1.00 84.31 100 GLY A C 1
ATOM 808 O O . GLY A 1 100 ? 19.843 -1.991 -31.146 1.00 84.31 100 GLY A O 1
ATOM 809 N N . GLN A 1 101 ? 19.061 -3.853 -30.176 1.00 88.38 101 GLN A N 1
ATOM 810 C CA . GLN A 1 101 ? 17.664 -3.637 -30.559 1.00 88.38 101 GLN A CA 1
ATOM 811 C C . GLN A 1 101 ? 16.948 -2.796 -29.495 1.00 88.38 101 GLN A C 1
ATOM 813 O O . GLN A 1 101 ? 17.271 -2.875 -28.310 1.00 88.38 101 GLN A O 1
ATOM 818 N N . LYS A 1 102 ? 15.951 -2.000 -29.894 1.00 89.00 102 LYS A N 1
ATOM 819 C CA . LYS A 1 102 ? 15.167 -1.192 -28.951 1.00 89.00 102 LYS A CA 1
ATOM 820 C C . LYS A 1 102 ? 14.276 -2.098 -28.093 1.00 89.00 102 LYS A C 1
ATOM 822 O O . LYS A 1 102 ? 13.414 -2.786 -28.630 1.00 89.00 102 LYS A O 1
ATOM 827 N N . PHE A 1 103 ? 14.444 -2.042 -26.774 1.00 90.94 103 PHE A N 1
ATOM 828 C CA . PHE A 1 103 ? 13.528 -2.683 -25.831 1.00 90.94 103 PHE A CA 1
ATOM 829 C C . PHE A 1 103 ? 12.183 -1.941 -25.799 1.00 90.94 103 PHE A C 1
ATOM 831 O O . PHE A 1 103 ? 12.146 -0.736 -25.530 1.00 90.94 103 PHE A O 1
ATOM 838 N N . ASP A 1 104 ? 11.089 -2.658 -26.060 1.00 88.56 104 ASP A N 1
ATOM 839 C CA . ASP A 1 104 ? 9.720 -2.154 -25.923 1.00 88.56 104 ASP A CA 1
ATOM 840 C C . ASP A 1 104 ? 8.996 -2.902 -24.783 1.00 88.56 104 ASP A C 1
ATOM 842 O O . ASP A 1 104 ? 8.694 -4.091 -24.921 1.00 88.56 104 ASP A O 1
ATOM 846 N N . PRO A 1 105 ? 8.715 -2.231 -23.648 1.00 84.69 105 PRO A N 1
ATOM 847 C CA . PRO A 1 105 ? 8.027 -2.832 -22.506 1.00 84.69 105 PRO A CA 1
ATOM 848 C C . PRO A 1 105 ? 6.627 -3.361 -22.836 1.00 84.69 105 PRO A C 1
ATOM 850 O O . PRO A 1 105 ? 6.192 -4.337 -22.230 1.00 84.69 105 PRO A O 1
ATOM 853 N N . SER A 1 106 ? 5.931 -2.754 -23.806 1.00 85.81 106 SER A N 1
ATOM 854 C CA . SER A 1 106 ? 4.544 -3.105 -24.150 1.00 85.81 106 SER A CA 1
ATOM 855 C C . SER A 1 106 ? 4.398 -4.484 -24.801 1.00 85.81 106 SER A C 1
ATOM 857 O O . SER A 1 106 ? 3.296 -5.024 -24.867 1.00 85.81 106 SER A O 1
ATOM 859 N N . MET A 1 107 ? 5.510 -5.090 -25.229 1.00 84.38 107 MET A N 1
ATOM 860 C CA . MET A 1 107 ? 5.536 -6.451 -25.770 1.00 84.38 107 MET A CA 1
ATOM 861 C C . MET A 1 107 ? 5.312 -7.532 -24.700 1.00 84.38 107 MET A C 1
ATOM 863 O O . MET A 1 107 ? 5.125 -8.699 -25.044 1.00 84.38 107 MET A O 1
ATOM 867 N N . PHE A 1 108 ? 5.338 -7.175 -23.413 1.00 83.94 108 PHE A N 1
ATOM 868 C CA . PHE A 1 108 ? 5.274 -8.120 -22.302 1.00 83.94 108 PHE A CA 1
ATOM 869 C C . PHE A 1 108 ? 4.042 -7.866 -21.435 1.00 83.94 108 PHE A C 1
ATOM 871 O O . PHE A 1 108 ? 3.881 -6.786 -20.875 1.00 83.94 108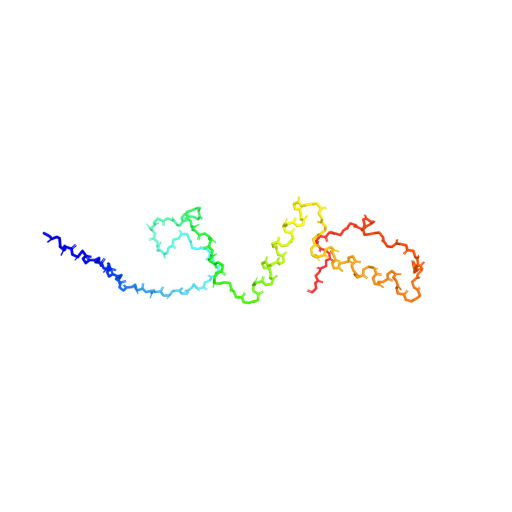 PHE A O 1
ATOM 878 N N . ASN A 1 109 ? 3.201 -8.890 -21.269 1.00 81.62 109 ASN A N 1
ATOM 879 C CA . ASN A 1 109 ? 2.046 -8.835 -20.375 1.00 81.62 109 ASN A CA 1
ATOM 880 C C . ASN A 1 109 ? 2.409 -9.441 -19.010 1.00 81.62 109 ASN A C 1
ATOM 882 O O . ASN A 1 109 ? 2.451 -10.664 -18.856 1.00 81.62 109 ASN A O 1
ATOM 886 N N . ILE A 1 110 ? 2.708 -8.594 -18.024 1.00 80.56 110 ILE A N 1
ATOM 887 C CA . ILE A 1 110 ? 3.196 -9.024 -16.708 1.00 80.56 110 ILE A CA 1
ATOM 888 C C . ILE A 1 110 ? 2.003 -9.194 -15.768 1.00 80.56 110 ILE A C 1
ATOM 890 O O . ILE A 1 110 ? 1.373 -8.232 -15.347 1.00 80.56 110 ILE A O 1
ATOM 894 N N . SER A 1 111 ? 1.675 -10.442 -15.435 1.00 74.31 111 SER A N 1
ATOM 895 C CA . SER A 1 111 ? 0.585 -10.734 -14.500 1.00 74.31 111 SER A CA 1
ATOM 896 C C . SER A 1 111 ? 1.079 -10.728 -13.045 1.00 74.31 111 SER A C 1
ATOM 898 O O . SER A 1 111 ? 2.126 -11.317 -12.768 1.00 74.31 111 SER A O 1
ATOM 900 N N . PRO A 1 112 ? 0.312 -10.165 -12.092 1.00 66.00 112 PRO A N 1
ATOM 901 C CA . PRO A 1 112 ? 0.721 -10.046 -10.687 1.00 66.00 112 PRO A CA 1
ATOM 902 C C . PRO A 1 112 ? 0.903 -11.383 -9.937 1.00 66.00 112 PRO A C 1
ATOM 904 O O . PRO A 1 112 ? 1.408 -11.383 -8.820 1.00 66.00 112 PRO A O 1
ATOM 907 N N . GLY A 1 113 ? 0.520 -12.524 -10.524 1.00 56.94 113 GLY A N 1
ATOM 908 C CA . GLY A 1 113 ? 0.573 -13.843 -9.877 1.00 56.94 113 GLY A CA 1
ATOM 909 C C . GLY A 1 113 ? 1.904 -14.604 -9.966 1.00 56.94 113 GLY A C 1
ATOM 910 O O . GLY A 1 113 ? 2.064 -15.592 -9.255 1.00 56.94 113 GLY A O 1
ATOM 911 N N . ASN A 1 114 ? 2.859 -14.183 -10.807 1.00 45.50 114 ASN A N 1
ATOM 912 C CA . ASN A 1 114 ? 3.974 -15.055 -11.224 1.00 45.50 114 ASN A CA 1
ATOM 913 C C . ASN A 1 114 ? 5.370 -14.665 -10.704 1.00 45.50 114 ASN A C 1
ATOM 915 O O . ASN A 1 114 ? 6.359 -15.252 -11.139 1.00 45.50 114 ASN A O 1
ATOM 919 N N . MET A 1 115 ? 5.487 -13.726 -9.765 1.00 48.47 115 MET A N 1
ATOM 920 C CA . MET A 1 115 ? 6.774 -13.399 -9.141 1.00 48.47 115 MET A CA 1
ATOM 921 C C . MET A 1 115 ? 6.624 -13.176 -7.635 1.00 48.47 115 MET A C 1
ATOM 923 O O . MET A 1 115 ? 6.295 -12.081 -7.185 1.00 48.47 115 MET A O 1
ATOM 927 N N . HIS A 1 116 ? 6.900 -14.224 -6.858 1.00 46.41 116 HIS A N 1
ATOM 928 C CA . HIS A 1 116 ? 7.313 -14.080 -5.462 1.00 46.41 116 HIS A CA 1
ATOM 929 C C . HIS A 1 116 ? 8.809 -13.732 -5.435 1.00 46.41 116 HIS A C 1
ATOM 931 O O . HIS A 1 116 ? 9.595 -14.375 -6.133 1.00 46.41 116 HIS A O 1
ATOM 937 N N . PHE A 1 117 ? 9.176 -12.706 -4.664 1.00 41.06 117 PHE A N 1
ATOM 938 C CA . PHE A 1 117 ? 10.557 -12.420 -4.267 1.00 41.06 117 PHE A CA 1
ATOM 939 C C . PHE A 1 117 ? 10.759 -12.884 -2.830 1.00 41.06 117 PHE A C 1
ATOM 941 O O . PHE A 1 117 ? 9.802 -12.702 -2.044 1.00 41.06 117 PHE A O 1
#

Mean predicted aligned error: 13.93 Å